Protein AF-A0A0C2E2D8-F1 (afdb_monomer_lite)

Foldseek 3Di:
DCLCLVLLQAFAWDDDDPVDTDGDDDDFAQADPVCCVDPVSVVQVVVSQVSQQPSDFDPDDLCVQPVLVVQVVVLVPDPLVVPVPCNVVSVCSNVVSVVVSVVPVVVVDGGGRGPVDPDRRQWGADPVVRHINGD

Radius of gyration: 18.64 Å; chains: 1; bounding box: 41×35×49 Å

Structure (mmCIF, N/CA/C/O backbone):
data_AF-A0A0C2E2D8-F1
#
_entry.id   AF-A0A0C2E2D8-F1
#
loop_
_atom_site.group_PDB
_atom_site.id
_atom_site.type_symbol
_atom_site.label_atom_id
_atom_site.label_alt_id
_atom_site.label_comp_id
_atom_site.label_asym_id
_atom_site.label_entity_id
_atom_site.label_seq_id
_atom_site.pdbx_PDB_ins_code
_atom_site.Cartn_x
_atom_site.Cartn_y
_atom_site.Cartn_z
_atom_site.occupancy
_atom_site.B_iso_or_equiv
_atom_site.auth_seq_id
_atom_site.auth_comp_id
_atom_site.auth_asym_id
_atom_site.auth_atom_id
_atom_site.pdbx_PDB_model_num
ATOM 1 N N . MET A 1 1 ? -9.527 -7.455 0.061 1.00 78.50 1 MET A N 1
ATOM 2 C CA . MET A 1 1 ? -10.643 -6.857 0.827 1.00 78.50 1 MET A CA 1
ATOM 3 C C . MET A 1 1 ? -11.346 -7.854 1.734 1.00 78.50 1 MET A C 1
ATOM 5 O O . MET A 1 1 ? -11.285 -7.642 2.930 1.00 78.50 1 MET A O 1
ATOM 9 N N . GLU A 1 2 ? -11.934 -8.952 1.242 1.00 87.38 2 GLU A N 1
ATOM 10 C CA . GLU A 1 2 ? -12.637 -9.936 2.105 1.00 87.38 2 GLU A CA 1
ATOM 11 C C . GLU A 1 2 ? -11.772 -10.440 3.274 1.00 87.38 2 GLU A C 1
ATOM 13 O O . GLU A 1 2 ? -12.170 -10.317 4.428 1.00 87.38 2 GLU A O 1
ATOM 18 N N . LYS A 1 3 ? -10.534 -10.876 2.990 1.00 87.69 3 LYS A N 1
ATOM 19 C CA . LYS A 1 3 ? -9.558 -11.295 4.012 1.00 87.69 3 LYS A CA 1
ATOM 20 C C . LYS A 1 3 ? -9.217 -10.189 5.020 1.00 87.69 3 LYS A C 1
ATOM 22 O O . LYS A 1 3 ? -9.004 -10.471 6.191 1.00 87.69 3 LYS A O 1
ATOM 27 N N . LEU A 1 4 ? -9.163 -8.932 4.580 1.00 88.94 4 LEU A N 1
ATOM 28 C CA . LEU A 1 4 ? -8.897 -7.801 5.474 1.00 88.94 4 LEU A CA 1
ATOM 29 C C . LEU A 1 4 ? -10.083 -7.564 6.403 1.00 88.94 4 LEU A C 1
ATOM 31 O O . LEU A 1 4 ? -9.917 -7.467 7.613 1.00 88.94 4 LEU A O 1
ATOM 35 N N . SER A 1 5 ? -11.282 -7.547 5.831 1.00 88.31 5 SER A N 1
ATOM 36 C CA . SER A 1 5 ? -12.531 -7.367 6.559 1.00 88.31 5 SER A CA 1
ATOM 37 C C . SER A 1 5 ? -12.733 -8.461 7.616 1.00 88.31 5 SER A C 1
ATOM 39 O O . SER A 1 5 ? -12.969 -8.153 8.782 1.00 88.31 5 SER A O 1
ATOM 41 N N . SER A 1 6 ? -12.514 -9.733 7.258 1.00 88.81 6 SER A N 1
ATOM 42 C CA . SER A 1 6 ? -12.659 -10.871 8.180 1.00 88.81 6 SER A CA 1
ATOM 43 C C . SER A 1 6 ? -11.654 -10.871 9.337 1.00 88.81 6 SER A C 1
ATOM 45 O O . SER A 1 6 ? -11.909 -11.492 10.361 1.00 88.81 6 SER A O 1
ATOM 47 N N . ASN A 1 7 ? -10.516 -10.188 9.186 1.00 87.00 7 ASN A N 1
ATOM 48 C CA . ASN A 1 7 ? -9.492 -10.049 10.226 1.00 87.00 7 ASN A CA 1
ATOM 49 C C . ASN A 1 7 ? -9.597 -8.711 10.991 1.00 87.00 7 ASN A C 1
ATOM 51 O O . ASN A 1 7 ? -8.688 -8.355 11.742 1.00 87.00 7 ASN A O 1
ATOM 55 N N . GLY A 1 8 ? -10.666 -7.928 10.786 1.00 86.00 8 GLY A N 1
ATOM 56 C CA . GLY A 1 8 ? -10.814 -6.602 11.401 1.00 86.00 8 GLY A CA 1
ATOM 57 C C . GLY A 1 8 ? -9.730 -5.609 10.957 1.00 86.00 8 GLY A C 1
ATOM 58 O O . GLY A 1 8 ? -9.337 -4.713 11.707 1.00 86.00 8 GLY A O 1
ATOM 59 N N . LEU A 1 9 ? -9.178 -5.812 9.758 1.00 86.50 9 LEU A N 1
ATOM 60 C CA . LEU A 1 9 ? -8.100 -5.021 9.161 1.00 86.50 9 LEU A CA 1
ATOM 61 C C . LEU A 1 9 ? -8.587 -4.042 8.080 1.00 86.50 9 LEU A C 1
ATOM 63 O O . LEU A 1 9 ? -7.766 -3.305 7.542 1.00 86.50 9 LEU A O 1
ATOM 67 N N . ALA A 1 10 ? -9.886 -4.030 7.785 1.00 88.81 10 ALA A N 1
ATOM 68 C CA . ALA A 1 10 ? -10.568 -3.087 6.898 1.00 88.81 10 ALA A CA 1
ATOM 69 C C . ALA A 1 10 ? -12.036 -2.934 7.329 1.00 88.81 10 ALA A C 1
ATOM 71 O O . ALA A 1 10 ? -12.518 -3.680 8.191 1.00 88.81 10 ALA A O 1
ATOM 72 N N . ALA A 1 11 ? -12.762 -2.012 6.699 1.00 90.75 11 ALA A N 1
ATOM 73 C CA . ALA A 1 11 ? -14.212 -1.917 6.846 1.00 90.75 11 ALA A CA 1
ATOM 74 C C . ALA A 1 11 ? -14.933 -3.252 6.543 1.00 90.75 11 ALA A C 1
ATOM 76 O O . ALA A 1 11 ? -14.463 -4.051 5.720 1.00 90.75 11 ALA A O 1
ATOM 77 N N . PRO A 1 12 ? -16.111 -3.504 7.149 1.00 91.62 12 PRO A N 1
ATOM 78 C CA . PRO A 1 12 ? -17.017 -4.561 6.705 1.00 91.62 12 PRO A CA 1
ATOM 79 C C . PRO A 1 12 ? -17.276 -4.456 5.199 1.00 91.62 12 PRO A C 1
ATOM 81 O O . PRO A 1 12 ? -17.642 -3.387 4.719 1.00 91.62 12 PRO A O 1
ATOM 84 N N . LEU A 1 13 ? -17.079 -5.535 4.442 1.00 92.88 13 LEU A N 1
ATOM 85 C CA . LEU A 1 13 ? -17.425 -5.572 3.020 1.00 92.88 13 LEU A CA 1
ATOM 86 C C . LEU A 1 13 ? -18.838 -6.141 2.866 1.00 92.88 13 LEU A C 1
ATOM 88 O O . LEU A 1 13 ? -19.072 -7.294 3.215 1.00 92.88 13 LEU A O 1
ATOM 92 N N . TYR A 1 14 ? -19.767 -5.347 2.335 1.00 94.31 14 TYR A N 1
ATOM 93 C CA . TYR A 1 14 ? -21.167 -5.749 2.171 1.00 94.31 14 TYR A CA 1
ATOM 94 C C . TYR A 1 14 ? -21.470 -6.285 0.771 1.00 94.31 14 TYR A C 1
ATOM 96 O O . TYR A 1 14 ? -22.248 -7.224 0.634 1.00 94.31 14 TYR A O 1
ATOM 104 N N . ALA A 1 15 ? -20.866 -5.706 -0.272 1.00 94.44 15 ALA A N 1
ATOM 105 C CA . ALA A 1 15 ? -21.059 -6.164 -1.648 1.00 94.44 15 ALA A CA 1
ATOM 106 C C . ALA A 1 15 ? -19.870 -5.818 -2.555 1.00 94.44 15 ALA A C 1
ATOM 108 O O . ALA A 1 15 ? -19.120 -4.873 -2.297 1.00 94.44 15 ALA A O 1
ATOM 109 N N . ARG A 1 16 ? -19.739 -6.568 -3.655 1.00 94.50 16 ARG A N 1
ATOM 110 C CA . ARG A 1 16 ? -18.790 -6.319 -4.746 1.00 94.50 16 ARG A CA 1
ATOM 111 C C . ARG A 1 16 ? -19.529 -6.308 -6.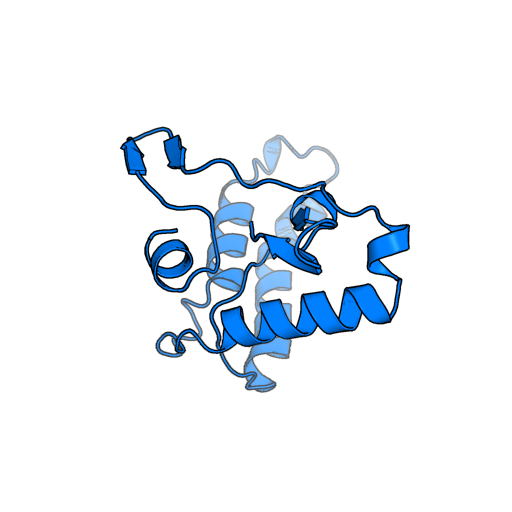079 1.00 94.50 16 ARG A C 1
ATOM 113 O O . ARG A 1 16 ? -20.326 -7.199 -6.355 1.00 94.50 16 ARG A O 1
ATOM 120 N N . PHE A 1 17 ? -19.193 -5.336 -6.912 1.00 95.69 17 PHE A N 1
ATOM 121 C CA . PHE A 1 17 ? -19.689 -5.164 -8.272 1.00 95.69 17 PHE A CA 1
ATOM 122 C C . PHE A 1 17 ? -18.507 -5.151 -9.245 1.00 95.69 17 PHE A C 1
ATOM 124 O O . PHE A 1 17 ? -17.349 -5.099 -8.829 1.00 95.69 17 PHE A O 1
ATOM 131 N N . ALA A 1 18 ? -18.784 -5.181 -10.549 1.00 95.50 18 ALA A N 1
ATOM 132 C CA . ALA A 1 18 ? -17.734 -5.149 -11.569 1.00 95.50 18 ALA A CA 1
ATOM 133 C C . ALA A 1 18 ? -16.877 -3.867 -11.513 1.00 95.50 18 ALA A C 1
ATOM 135 O O . ALA A 1 18 ? -15.709 -3.889 -11.885 1.00 95.50 18 ALA A O 1
ATOM 136 N N . ASN A 1 19 ? -17.448 -2.763 -11.031 1.00 94.81 19 ASN A N 1
ATOM 137 C CA . ASN A 1 19 ? -16.843 -1.432 -11.026 1.00 94.81 19 ASN A CA 1
ATOM 138 C C . ASN A 1 19 ? -16.698 -0.824 -9.620 1.00 94.81 19 ASN A C 1
ATOM 140 O O . ASN A 1 19 ? -16.463 0.377 -9.504 1.00 94.81 19 ASN A O 1
ATOM 144 N N . GLY A 1 20 ? -16.871 -1.604 -8.550 1.00 93.75 20 GLY A N 1
ATOM 145 C CA . GLY A 1 20 ? -16.800 -1.049 -7.201 1.00 93.75 20 GLY A CA 1
ATOM 146 C C . GLY A 1 20 ? -17.194 -2.010 -6.091 1.00 93.75 20 GLY A C 1
ATOM 147 O O . GLY A 1 20 ? -17.445 -3.197 -6.307 1.00 93.75 20 GLY A O 1
ATOM 148 N N . ILE A 1 21 ? -17.246 -1.473 -4.876 1.00 94.81 21 ILE A N 1
ATOM 149 C CA . ILE A 1 21 ? -17.603 -2.194 -3.656 1.00 94.81 21 ILE A CA 1
ATOM 150 C C . ILE A 1 21 ? -18.523 -1.340 -2.786 1.00 94.81 21 ILE A C 1
ATOM 152 O O . ILE A 1 21 ? -18.490 -0.114 -2.856 1.00 94.81 21 ILE A O 1
ATOM 156 N N . VAL A 1 22 ? -19.317 -1.995 -1.943 1.00 95.62 22 VAL A N 1
ATOM 157 C CA . VAL A 1 22 ? -20.051 -1.352 -0.847 1.00 95.62 22 VAL A CA 1
ATOM 158 C C . VAL A 1 22 ? -19.436 -1.846 0.453 1.00 95.62 22 VAL A C 1
ATOM 160 O O . VAL A 1 22 ? -19.411 -3.052 0.710 1.00 95.62 22 VAL A O 1
ATOM 163 N N . CYS A 1 23 ? -18.927 -0.922 1.259 1.00 94.69 23 CYS A N 1
ATOM 164 C CA . CYS A 1 23 ? -18.270 -1.209 2.527 1.00 94.69 23 CYS A CA 1
ATOM 165 C C . CYS A 1 23 ? -18.852 -0.369 3.671 1.00 94.69 23 CYS A C 1
ATOM 167 O O . CYS A 1 23 ? -19.574 0.606 3.459 1.00 94.69 23 CYS A O 1
ATOM 169 N N . GLY A 1 24 ? -18.567 -0.789 4.901 1.00 93.00 24 GLY A N 1
ATOM 170 C CA . GLY A 1 24 ? -18.934 -0.065 6.106 1.00 93.00 24 GLY A CA 1
ATOM 171 C C . GLY A 1 24 ? -18.210 1.272 6.216 1.00 93.00 24 GLY A C 1
ATOM 172 O O . GLY A 1 24 ? -17.051 1.408 5.835 1.00 93.00 24 GLY A O 1
ATOM 173 N N . TYR A 1 25 ? -18.897 2.256 6.787 1.00 91.25 25 TYR A N 1
ATOM 174 C CA . TYR A 1 25 ? -18.277 3.523 7.141 1.00 91.25 25 TYR A CA 1
ATOM 175 C C . TYR A 1 25 ? -17.337 3.344 8.337 1.00 91.25 25 TYR A C 1
ATOM 177 O O . TYR A 1 25 ? -17.707 2.744 9.349 1.00 91.25 25 TYR A O 1
ATOM 185 N N . LEU A 1 26 ? -16.137 3.908 8.229 1.00 88.62 26 LEU A N 1
ATOM 186 C CA . LEU A 1 26 ? -15.154 3.941 9.302 1.00 88.62 26 LEU A CA 1
ATOM 187 C C . LEU A 1 26 ? -15.164 5.327 9.940 1.00 88.62 26 LEU A C 1
ATOM 189 O O . LEU A 1 26 ? -14.854 6.324 9.293 1.00 88.62 26 LEU A O 1
ATOM 193 N N . LYS A 1 27 ? -15.518 5.396 11.225 1.00 90.56 27 LYS A N 1
ATOM 194 C CA . LYS A 1 27 ? -15.414 6.641 11.988 1.00 90.56 27 LYS A CA 1
ATOM 195 C C . LYS A 1 27 ? -13.939 6.963 12.233 1.00 90.56 27 LYS A C 1
ATOM 197 O O . LYS A 1 27 ? -13.177 6.087 12.627 1.00 90.56 27 LYS A O 1
ATOM 202 N N . GLY A 1 28 ? -13.570 8.225 12.057 1.00 90.81 28 GLY A N 1
ATOM 203 C CA . GLY A 1 28 ? -12.238 8.734 12.358 1.00 90.81 28 GLY A CA 1
ATOM 204 C C . GLY A 1 28 ? -11.850 9.849 11.399 1.00 90.81 28 GLY A C 1
ATOM 205 O O . GLY A 1 28 ? -12.677 10.336 10.628 1.00 90.81 28 GLY A O 1
ATOM 206 N N . LYS A 1 29 ? -10.586 10.256 11.460 1.00 92.25 29 LYS A N 1
ATOM 207 C CA . LYS A 1 29 ? -9.980 11.202 10.522 1.00 92.25 29 LYS A CA 1
ATOM 208 C C . LYS A 1 29 ? -8.705 10.607 9.960 1.00 92.25 29 LYS A C 1
ATOM 210 O O . LYS A 1 29 ? -8.011 9.860 10.647 1.00 92.25 29 LYS A O 1
ATOM 215 N N . THR A 1 30 ? -8.386 10.962 8.726 1.00 94.06 30 THR A N 1
ATOM 216 C CA . THR A 1 30 ? -7.073 10.665 8.164 1.00 94.06 30 THR A CA 1
ATOM 217 C C . THR A 1 30 ? -5.996 11.415 8.933 1.00 94.06 30 THR A C 1
ATOM 219 O O . THR A 1 30 ? -6.205 12.577 9.295 1.00 94.06 30 THR A O 1
ATOM 222 N N . ILE A 1 31 ? -4.849 10.786 9.155 1.00 93.06 31 ILE A N 1
ATOM 223 C CA . ILE A 1 31 ? -3.744 11.451 9.849 1.00 93.06 31 ILE A CA 1
ATOM 224 C C . ILE A 1 31 ? -3.019 12.439 8.928 1.00 93.06 31 ILE A C 1
ATOM 226 O O . ILE A 1 31 ? -2.975 12.273 7.707 1.00 93.06 31 ILE A O 1
ATOM 230 N N . SER A 1 32 ? -2.429 13.479 9.514 1.00 94.19 32 SER A N 1
ATOM 231 C CA . SER A 1 32 ? -1.558 14.412 8.797 1.00 94.19 32 SER A CA 1
ATOM 232 C C . SER A 1 32 ? -0.133 13.866 8.645 1.00 94.19 32 SER A C 1
ATOM 234 O O . SER A 1 32 ? 0.278 12.923 9.324 1.00 94.19 32 SER A O 1
ATOM 236 N N . ALA A 1 33 ? 0.664 14.502 7.781 1.00 93.44 33 ALA A N 1
ATOM 237 C CA . ALA A 1 33 ? 2.084 14.179 7.638 1.00 93.44 33 ALA A CA 1
ATOM 238 C C . ALA A 1 33 ? 2.889 14.420 8.930 1.00 93.44 33 ALA A C 1
ATOM 240 O O . ALA A 1 33 ? 3.881 13.734 9.165 1.00 93.44 33 ALA A O 1
ATOM 241 N N . ASP A 1 34 ? 2.469 15.364 9.776 1.00 94.56 34 ASP A N 1
ATOM 242 C CA . ASP A 1 34 ? 3.135 15.623 11.056 1.00 94.56 34 ASP A CA 1
ATOM 243 C C . ASP A 1 34 ? 2.754 14.580 12.105 1.00 94.56 34 ASP A C 1
ATOM 245 O O . ASP A 1 34 ? 3.625 14.076 12.807 1.00 94.56 34 ASP A O 1
ATOM 249 N N . GLN A 1 35 ? 1.487 14.155 12.135 1.00 92.50 35 GLN A N 1
ATOM 250 C CA . GLN A 1 35 ? 1.064 13.023 12.963 1.00 92.50 35 GLN A CA 1
ATOM 251 C C . GLN A 1 35 ? 1.763 11.726 12.545 1.00 92.50 35 GLN A C 1
ATOM 253 O O . GLN A 1 35 ? 2.111 10.922 13.396 1.00 92.50 35 GLN A O 1
ATOM 258 N N . PHE A 1 36 ? 2.044 11.526 11.255 1.00 91.00 36 PHE A N 1
ATOM 259 C CA . PHE A 1 36 ? 2.796 10.359 10.779 1.00 91.00 36 PHE A CA 1
ATOM 260 C C . PHE A 1 36 ? 4.227 10.284 11.357 1.00 91.00 36 PHE A C 1
ATOM 262 O O . PHE A 1 36 ? 4.802 9.201 11.486 1.00 91.00 36 PHE A O 1
ATOM 269 N N . LYS A 1 37 ? 4.817 11.432 11.714 1.00 92.44 37 LYS A N 1
ATOM 270 C CA . LYS A 1 37 ? 6.152 11.522 12.330 1.00 92.44 37 LYS A CA 1
ATOM 271 C C . LYS A 1 37 ? 6.118 11.368 13.851 1.00 92.44 37 LYS A C 1
ATOM 273 O O . LYS A 1 37 ? 7.173 11.183 14.452 1.00 92.44 37 LYS A O 1
ATOM 278 N N . ASP A 1 38 ? 4.942 11.459 14.468 1.00 94.94 38 ASP A N 1
ATOM 279 C CA . ASP A 1 38 ? 4.797 11.312 15.910 1.00 94.94 38 ASP A CA 1
ATOM 280 C C . ASP A 1 38 ? 5.098 9.870 16.352 1.00 94.94 38 ASP A C 1
ATOM 282 O O . ASP A 1 38 ? 4.618 8.898 15.765 1.00 94.94 38 ASP A O 1
ATOM 286 N N . LEU A 1 39 ? 5.897 9.725 17.411 1.00 95.44 39 LEU A N 1
ATOM 287 C CA . LEU A 1 39 ? 6.365 8.418 17.880 1.00 95.44 39 LEU A CA 1
ATOM 288 C C . LEU A 1 39 ? 5.231 7.553 18.436 1.00 95.44 39 LEU A C 1
ATOM 290 O O . LEU A 1 39 ? 5.258 6.328 18.287 1.00 95.44 39 LEU A O 1
ATOM 294 N N . GLU A 1 40 ? 4.243 8.154 19.098 1.00 91.56 40 GLU A N 1
ATOM 295 C CA . GLU A 1 40 ? 3.093 7.407 19.596 1.00 91.56 40 GLU A CA 1
ATOM 296 C C . GLU A 1 40 ? 2.235 6.913 18.428 1.00 91.56 40 GLU A C 1
ATOM 298 O O . GLU A 1 40 ? 1.825 5.747 18.401 1.00 91.56 40 GLU A O 1
ATOM 303 N N . MET A 1 41 ? 2.042 7.762 17.419 1.00 90.50 41 MET A N 1
ATOM 304 C CA . MET A 1 41 ? 1.360 7.404 16.185 1.00 90.50 41 MET A CA 1
ATOM 305 C C . MET A 1 41 ? 2.075 6.271 15.450 1.00 90.50 41 MET A C 1
ATOM 307 O O . MET A 1 41 ? 1.442 5.268 15.117 1.00 90.50 41 MET A O 1
ATOM 311 N N . GLN A 1 42 ? 3.394 6.365 15.272 1.00 93.31 42 GLN A N 1
ATOM 312 C CA . GLN A 1 42 ? 4.196 5.329 14.619 1.00 93.31 42 GLN A CA 1
ATOM 313 C C . GLN A 1 42 ? 4.087 3.983 15.329 1.00 93.31 42 GLN A C 1
ATOM 315 O O . GLN A 1 42 ? 3.873 2.969 14.672 1.00 93.31 42 GLN A O 1
ATOM 320 N N . ARG A 1 43 ? 4.146 3.947 16.668 1.00 93.00 43 ARG A N 1
ATOM 321 C CA . ARG A 1 43 ? 3.976 2.693 17.429 1.00 93.00 43 ARG A CA 1
ATOM 322 C C . ARG A 1 43 ? 2.653 2.006 17.105 1.00 93.00 43 ARG A C 1
ATOM 324 O O . ARG A 1 43 ? 2.605 0.792 16.902 1.00 93.00 43 ARG A O 1
ATOM 331 N N . ARG A 1 44 ? 1.575 2.783 17.037 1.00 90.31 44 ARG A N 1
ATOM 332 C CA . ARG A 1 44 ? 0.237 2.263 16.746 1.00 90.31 44 ARG A CA 1
ATOM 333 C C . ARG A 1 44 ? 0.086 1.845 15.273 1.00 90.31 44 ARG A C 1
ATOM 335 O O . ARG A 1 44 ? -0.509 0.799 15.006 1.00 90.31 44 ARG A O 1
ATOM 342 N N . ILE A 1 45 ? 0.671 2.597 14.334 1.00 91.69 45 ILE A N 1
ATOM 343 C CA . ILE A 1 45 ? 0.735 2.242 12.904 1.00 91.69 45 ILE A CA 1
ATOM 344 C C . ILE A 1 45 ? 1.501 0.925 12.723 1.00 91.69 45 ILE A C 1
ATOM 346 O O . ILE A 1 45 ? 0.972 -0.012 12.126 1.00 91.69 45 ILE A O 1
ATOM 350 N N . CYS A 1 46 ? 2.695 0.806 13.308 1.00 92.88 46 CYS A N 1
ATOM 351 C CA . CYS A 1 46 ? 3.523 -0.397 13.242 1.00 92.88 46 CYS A CA 1
ATOM 352 C C . CYS A 1 46 ? 2.808 -1.625 13.818 1.00 92.88 46 CYS A C 1
ATOM 354 O O . CYS A 1 46 ? 2.872 -2.694 13.221 1.00 92.88 46 CYS A O 1
ATOM 356 N N . SER A 1 47 ? 2.066 -1.478 14.921 1.00 91.38 47 SER A N 1
ATOM 357 C CA . SER A 1 47 ? 1.233 -2.561 15.470 1.00 91.38 47 SER A CA 1
ATOM 358 C C . SER A 1 47 ? 0.174 -3.044 14.466 1.00 91.38 47 SER A C 1
ATOM 360 O O . SER A 1 47 ? -0.055 -4.243 14.303 1.00 91.38 47 SER A O 1
ATOM 362 N N . THR A 1 48 ? -0.431 -2.122 13.712 1.00 89.75 48 THR A N 1
ATOM 363 C CA . THR A 1 48 ? -1.368 -2.476 12.640 1.00 89.75 48 THR A CA 1
ATOM 364 C C . THR A 1 48 ? -0.685 -3.134 11.445 1.00 89.75 48 THR A C 1
ATOM 366 O O . THR A 1 48 ? -1.200 -4.134 10.949 1.00 89.75 48 THR A O 1
ATOM 369 N N . ILE A 1 49 ? 0.467 -2.630 11.005 1.00 92.12 49 ILE A N 1
ATOM 370 C CA . ILE A 1 49 ? 1.236 -3.228 9.904 1.00 92.12 49 ILE A CA 1
ATOM 371 C C . ILE A 1 49 ? 1.708 -4.640 10.279 1.00 92.12 49 ILE A C 1
ATOM 373 O O . ILE A 1 49 ? 1.610 -5.557 9.470 1.00 92.12 49 ILE A O 1
ATOM 377 N N . ALA A 1 50 ? 2.123 -4.857 11.527 1.00 92.44 50 ALA A N 1
ATOM 378 C CA . ALA A 1 50 ? 2.467 -6.187 12.019 1.00 92.44 50 ALA A CA 1
ATOM 379 C C . ALA A 1 50 ? 1.274 -7.153 11.930 1.00 92.44 50 ALA A C 1
ATOM 381 O O . ALA A 1 50 ? 1.440 -8.308 11.546 1.00 92.44 50 ALA A O 1
ATOM 382 N N . ALA A 1 51 ? 0.055 -6.692 12.227 1.00 90.44 51 ALA A N 1
ATOM 383 C CA . ALA A 1 51 ? -1.147 -7.503 12.036 1.00 90.44 51 ALA A CA 1
ATOM 384 C C . ALA A 1 51 ? -1.433 -7.796 10.549 1.00 90.44 51 ALA A C 1
ATOM 386 O O . ALA A 1 51 ? -1.888 -8.892 10.236 1.00 90.44 51 ALA A O 1
ATOM 387 N N . TYR A 1 52 ? -1.128 -6.862 9.637 1.00 89.81 52 TYR A N 1
ATOM 388 C CA . TYR A 1 52 ? -1.177 -7.100 8.187 1.00 89.81 52 TYR A CA 1
ATOM 389 C C . TYR A 1 52 ? -0.213 -8.215 7.775 1.00 89.81 52 TYR A C 1
ATOM 391 O O . TYR A 1 52 ? -0.631 -9.214 7.188 1.00 89.81 52 TYR A O 1
ATOM 399 N N . HIS A 1 53 ? 1.063 -8.073 8.133 1.00 91.31 53 HIS A N 1
ATOM 400 C CA . HIS A 1 53 ? 2.111 -9.006 7.729 1.00 91.31 53 HIS A CA 1
ATOM 401 C C . HIS A 1 53 ? 1.861 -10.427 8.268 1.00 91.31 53 HIS A C 1
ATOM 403 O O . HIS A 1 53 ? 2.135 -11.405 7.576 1.00 91.31 53 HIS A O 1
ATOM 409 N N . ASN A 1 54 ? 1.224 -10.548 9.438 1.00 90.31 54 ASN A N 1
ATOM 410 C CA . ASN A 1 54 ? 0.892 -11.824 10.078 1.00 90.31 54 ASN A CA 1
ATOM 411 C C . ASN A 1 54 ? -0.387 -12.515 9.559 1.00 90.31 54 ASN A C 1
ATOM 413 O O . ASN A 1 54 ? -0.782 -13.548 10.095 1.00 90.31 54 ASN A O 1
ATOM 417 N N . MET A 1 55 ? -1.040 -12.024 8.500 1.00 87.94 55 MET A N 1
ATOM 418 C CA . MET A 1 55 ? -2.224 -12.684 7.916 1.00 87.94 55 MET A CA 1
ATOM 419 C C . MET A 1 55 ? -1.912 -13.959 7.102 1.00 87.94 55 MET A C 1
ATOM 421 O O . MET A 1 55 ? -2.776 -14.465 6.375 1.00 87.94 55 MET A O 1
ATOM 425 N N . GLY A 1 56 ? -0.691 -14.478 7.192 1.00 81.31 56 GLY A N 1
ATOM 426 C CA . GLY A 1 56 ? -0.211 -15.640 6.452 1.00 81.31 56 GLY A CA 1
ATOM 427 C C . GLY A 1 56 ? 0.479 -15.260 5.143 1.00 81.31 56 GLY A C 1
ATOM 428 O O . GLY A 1 56 ? -0.021 -14.431 4.373 1.00 81.31 56 GLY A O 1
ATOM 429 N N . ALA A 1 57 ? 1.623 -15.900 4.905 1.00 70.12 57 ALA A N 1
ATOM 430 C CA . ALA A 1 57 ? 2.463 -15.694 3.735 1.00 70.12 57 ALA A CA 1
ATOM 431 C C . ALA A 1 57 ? 1.891 -16.408 2.497 1.00 70.12 57 ALA A C 1
ATOM 433 O O . ALA A 1 57 ? 1.468 -17.566 2.593 1.00 70.12 57 ALA A O 1
ATOM 434 N N . PRO A 1 58 ? 1.874 -15.762 1.319 1.00 71.62 58 PRO A N 1
ATOM 435 C CA . PRO A 1 58 ? 1.693 -16.482 0.067 1.00 71.62 58 PRO A CA 1
ATOM 436 C C . PRO A 1 58 ? 2.918 -17.368 -0.211 1.00 71.62 58 PRO A C 1
ATOM 438 O O . PRO A 1 58 ? 4.013 -17.128 0.298 1.00 71.62 58 PRO A O 1
ATOM 441 N N . VAL A 1 59 ? 2.745 -18.389 -1.053 1.00 74.81 59 VAL A N 1
ATOM 442 C CA . VAL A 1 59 ? 3.872 -19.209 -1.520 1.00 74.81 59 VAL A CA 1
ATOM 443 C C . VAL A 1 59 ? 4.875 -18.309 -2.244 1.00 74.81 59 VAL A C 1
ATOM 445 O O . VAL A 1 59 ? 4.499 -17.529 -3.120 1.00 74.81 59 VAL A O 1
ATOM 448 N N . LYS A 1 60 ? 6.157 -18.415 -1.880 1.00 75.50 60 LYS A N 1
ATOM 449 C CA . LYS A 1 60 ? 7.234 -17.631 -2.490 1.00 75.50 60 LYS A CA 1
ATOM 450 C C . LYS A 1 60 ? 7.506 -18.135 -3.908 1.00 75.50 60 LYS A C 1
ATOM 452 O O . LYS A 1 60 ? 8.249 -19.089 -4.105 1.00 75.50 60 LYS A O 1
ATOM 457 N N . VAL A 1 61 ? 6.910 -17.466 -4.890 1.00 82.88 61 VAL A N 1
ATOM 458 C CA . VAL A 1 61 ? 7.221 -17.625 -6.315 1.00 82.88 61 VAL A CA 1
ATOM 459 C C . VAL A 1 61 ? 7.871 -16.327 -6.777 1.00 82.88 61 VAL A C 1
ATOM 461 O O . VAL A 1 61 ? 7.195 -15.312 -6.913 1.00 82.88 61 VAL A O 1
ATOM 464 N N . ILE A 1 62 ? 9.196 -16.347 -6.950 1.00 76.19 62 ILE A N 1
ATOM 465 C CA . ILE A 1 62 ? 10.012 -15.139 -7.172 1.00 76.19 62 ILE A CA 1
ATOM 466 C C . ILE A 1 62 ? 9.514 -14.338 -8.383 1.00 76.19 62 ILE A C 1
ATOM 468 O O . ILE A 1 62 ? 9.306 -13.129 -8.278 1.00 76.19 62 ILE A O 1
ATOM 472 N N . ASP A 1 63 ? 9.241 -15.011 -9.501 1.00 75.19 63 ASP A N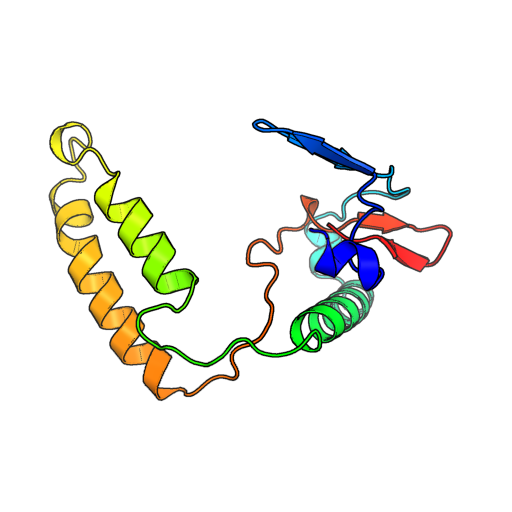 1
ATOM 473 C CA . ASP A 1 63 ? 8.804 -14.349 -10.736 1.00 75.19 63 ASP A CA 1
ATOM 474 C C . ASP A 1 63 ? 7.372 -13.798 -10.671 1.00 75.19 63 ASP A C 1
ATOM 476 O O . ASP A 1 63 ? 7.012 -12.913 -11.453 1.00 75.19 63 ASP A O 1
ATOM 480 N N . ASP A 1 64 ? 6.572 -14.270 -9.711 1.00 83.69 64 ASP A N 1
ATOM 481 C CA . ASP A 1 64 ? 5.187 -13.839 -9.493 1.00 83.69 64 ASP A CA 1
ATOM 482 C C . ASP A 1 64 ? 5.036 -12.889 -8.291 1.00 83.69 64 ASP A C 1
ATOM 484 O O . ASP A 1 64 ? 3.923 -12.537 -7.888 1.00 83.69 64 ASP A O 1
ATOM 488 N N . LEU A 1 65 ? 6.154 -12.421 -7.719 1.00 89.38 65 LEU A N 1
ATOM 489 C CA . LEU A 1 65 ? 6.122 -11.402 -6.676 1.00 89.38 65 LEU A CA 1
ATOM 490 C C . LEU A 1 65 ? 5.403 -10.152 -7.190 1.00 89.38 65 LEU A C 1
ATOM 492 O O . LEU A 1 65 ? 5.753 -9.569 -8.222 1.00 89.38 65 LEU A O 1
ATOM 496 N N . PHE A 1 66 ? 4.388 -9.733 -6.429 1.00 90.44 66 PHE A N 1
ATOM 497 C CA . PHE A 1 66 ? 3.409 -8.738 -6.860 1.00 90.44 66 PHE A CA 1
ATOM 498 C C . PHE A 1 66 ? 4.054 -7.439 -7.356 1.00 90.44 66 PHE A C 1
ATOM 500 O O . PHE A 1 66 ? 3.640 -6.932 -8.396 1.00 90.44 66 PHE A O 1
ATOM 507 N N . ALA A 1 67 ? 5.071 -6.935 -6.648 1.00 91.75 67 ALA A N 1
ATOM 508 C CA . ALA A 1 67 ? 5.769 -5.703 -7.007 1.00 91.75 67 ALA A CA 1
ATOM 509 C C . ALA A 1 67 ? 6.427 -5.800 -8.394 1.00 91.75 67 ALA A C 1
ATOM 511 O O . ALA A 1 67 ? 6.114 -4.997 -9.266 1.00 91.75 67 ALA A O 1
ATOM 512 N N . PHE A 1 68 ? 7.257 -6.818 -8.648 1.00 93.94 68 PHE A N 1
ATOM 513 C CA . PHE A 1 68 ? 7.938 -6.975 -9.940 1.00 93.94 68 PHE A CA 1
ATOM 514 C C . PHE A 1 68 ? 6.957 -7.237 -11.082 1.00 93.94 68 PHE A C 1
ATOM 516 O O . PHE A 1 68 ? 7.048 -6.602 -12.133 1.00 93.94 68 PHE A O 1
ATOM 523 N N . ARG A 1 69 ? 5.971 -8.119 -10.871 1.00 93.81 69 ARG A N 1
ATOM 524 C CA . ARG A 1 69 ? 4.938 -8.397 -11.876 1.00 93.81 69 ARG A CA 1
ATOM 525 C C . ARG A 1 69 ? 4.157 -7.137 -12.241 1.00 93.81 69 ARG A C 1
ATOM 527 O O . ARG A 1 69 ? 4.025 -6.829 -13.421 1.00 93.81 69 ARG A O 1
ATOM 534 N N . LYS A 1 70 ? 3.659 -6.391 -11.248 1.00 94.69 70 LYS A N 1
ATOM 535 C CA . LYS A 1 70 ? 2.882 -5.174 -11.504 1.00 94.69 70 LYS A CA 1
ATOM 536 C C . LYS A 1 70 ? 3.715 -4.080 -12.147 1.00 94.69 70 LYS A C 1
ATOM 538 O O . LYS A 1 70 ? 3.213 -3.433 -13.058 1.00 94.69 70 LYS A O 1
ATOM 543 N N . THR A 1 71 ? 4.969 -3.896 -11.743 1.00 94.12 71 THR A N 1
ATOM 544 C CA . THR A 1 71 ? 5.847 -2.918 -12.393 1.00 94.12 71 THR A CA 1
ATOM 545 C C . THR A 1 71 ? 6.103 -3.290 -13.854 1.00 94.12 71 THR A C 1
ATOM 547 O O . THR A 1 71 ? 6.002 -2.417 -14.711 1.00 94.12 71 THR A O 1
ATOM 550 N N . ARG A 1 72 ? 6.310 -4.578 -14.179 1.00 94.00 72 ARG A N 1
ATOM 551 C CA . ARG A 1 72 ? 6.373 -5.045 -15.580 1.00 94.00 72 ARG A CA 1
ATOM 552 C C . ARG A 1 72 ? 5.095 -4.712 -16.352 1.00 94.00 72 ARG A C 1
ATOM 554 O O . ARG A 1 72 ? 5.182 -4.217 -17.473 1.00 94.00 72 ARG A O 1
ATOM 561 N N . ASP A 1 73 ? 3.923 -4.960 -15.767 1.00 94.00 73 ASP A N 1
ATOM 562 C CA . ASP A 1 73 ? 2.639 -4.614 -16.392 1.00 94.00 73 ASP A CA 1
ATOM 563 C C . ASP A 1 73 ? 2.522 -3.101 -16.635 1.00 94.00 73 ASP A C 1
ATOM 565 O O . ASP A 1 73 ? 2.074 -2.683 -17.699 1.00 94.00 73 ASP A O 1
ATOM 569 N N . PHE A 1 74 ? 2.948 -2.268 -15.681 1.00 92.94 74 PHE A N 1
ATOM 570 C CA . PHE A 1 74 ? 2.957 -0.814 -15.846 1.00 92.94 74 PHE A CA 1
ATOM 571 C C . PHE A 1 74 ? 3.890 -0.370 -16.971 1.00 92.94 74 PHE A C 1
ATOM 573 O O . PHE A 1 74 ? 3.452 0.385 -17.832 1.00 92.94 74 PHE A O 1
ATOM 580 N N . ILE A 1 75 ? 5.128 -0.875 -17.012 1.00 91.81 75 ILE A N 1
ATOM 581 C CA . ILE A 1 75 ? 6.106 -0.547 -18.062 1.00 91.81 75 ILE A CA 1
ATOM 582 C C . ILE A 1 75 ? 5.547 -0.887 -19.448 1.00 91.81 75 ILE A C 1
ATOM 584 O O . ILE A 1 75 ? 5.617 -0.064 -20.355 1.00 91.81 75 ILE A O 1
ATOM 588 N N . LYS A 1 76 ? 4.920 -2.061 -19.603 1.00 90.62 76 LYS A N 1
ATOM 589 C CA . LYS A 1 76 ? 4.298 -2.489 -20.870 1.00 90.62 76 LYS A CA 1
ATOM 590 C C . LYS A 1 76 ? 3.177 -1.566 -21.354 1.00 90.62 76 LYS A C 1
ATOM 592 O O . LYS A 1 76 ? 2.911 -1.532 -22.549 1.00 90.62 76 LYS A O 1
ATOM 597 N N . ASN A 1 77 ? 2.507 -0.859 -20.444 1.00 91.06 77 ASN A N 1
ATOM 598 C CA . ASN A 1 77 ? 1.416 0.061 -20.769 1.00 91.06 77 ASN A CA 1
ATOM 599 C C . ASN A 1 77 ? 1.894 1.494 -21.056 1.00 91.06 77 ASN A C 1
ATOM 601 O O . ASN A 1 77 ? 1.070 2.355 -21.366 1.00 91.06 77 ASN A O 1
ATOM 605 N N . ILE A 1 78 ? 3.195 1.779 -20.947 1.00 86.69 78 ILE A N 1
ATOM 606 C CA . ILE A 1 78 ? 3.738 3.093 -21.292 1.00 86.69 78 ILE A CA 1
ATOM 607 C C . ILE A 1 78 ? 3.727 3.247 -22.815 1.00 86.69 78 ILE A C 1
ATOM 609 O O . ILE A 1 78 ? 4.388 2.501 -23.537 1.00 86.69 78 ILE A O 1
ATOM 613 N N . ASP A 1 79 ? 3.023 4.266 -23.303 1.00 83.62 79 ASP A N 1
ATOM 614 C CA . ASP A 1 79 ? 3.114 4.708 -24.693 1.00 83.62 79 ASP A CA 1
ATOM 615 C C . ASP A 1 79 ? 4.440 5.458 -24.903 1.00 83.62 79 ASP A C 1
ATOM 617 O O . ASP A 1 79 ? 4.555 6.674 -24.724 1.00 83.62 79 ASP A O 1
ATOM 621 N N . VAL A 1 80 ? 5.481 4.688 -25.223 1.00 74.31 80 VAL A N 1
ATOM 622 C CA . VAL A 1 80 ? 6.845 5.181 -25.448 1.00 74.31 80 VAL A CA 1
ATOM 623 C C . VAL A 1 80 ? 6.888 6.258 -26.554 1.00 74.31 80 VAL A C 1
ATOM 625 O O . VAL A 1 80 ? 7.492 7.306 -26.316 1.00 74.31 80 VAL A O 1
ATOM 628 N N . PRO A 1 81 ? 6.216 6.102 -27.716 1.00 74.00 81 PRO A N 1
ATOM 629 C CA . PRO A 1 81 ? 6.083 7.171 -28.713 1.00 74.00 81 PRO A CA 1
ATOM 630 C C . PRO A 1 81 ? 5.459 8.480 -28.200 1.00 74.00 81 PRO A C 1
ATOM 632 O O . PRO A 1 81 ? 5.880 9.563 -28.623 1.00 74.00 81 PRO A O 1
ATOM 635 N N . ALA A 1 82 ? 4.473 8.412 -27.299 1.00 77.19 82 ALA A N 1
ATOM 636 C CA . ALA A 1 82 ? 3.855 9.600 -26.702 1.00 77.19 82 ALA A CA 1
ATOM 637 C C . ALA A 1 82 ? 4.758 10.297 -25.666 1.00 77.19 82 ALA A C 1
ATOM 639 O O . ALA A 1 82 ? 4.627 11.504 -25.442 1.00 77.19 82 ALA A O 1
ATOM 640 N N . ALA A 1 83 ? 5.719 9.579 -25.081 1.00 72.44 83 ALA A N 1
ATOM 641 C CA . ALA A 1 83 ? 6.667 10.077 -24.085 1.00 72.44 83 ALA A CA 1
ATOM 642 C C . ALA A 1 83 ? 7.824 10.893 -24.710 1.00 72.44 83 ALA A C 1
ATOM 644 O O . ALA A 1 83 ? 9.011 10.613 -24.499 1.00 72.44 83 ALA A O 1
ATOM 645 N N . LYS A 1 84 ? 7.493 11.927 -25.498 1.00 72.06 84 LYS A N 1
ATOM 646 C CA . LYS A 1 84 ? 8.477 12.839 -26.109 1.00 72.06 84 LYS A CA 1
ATOM 647 C C . LYS A 1 84 ? 9.396 13.433 -25.032 1.00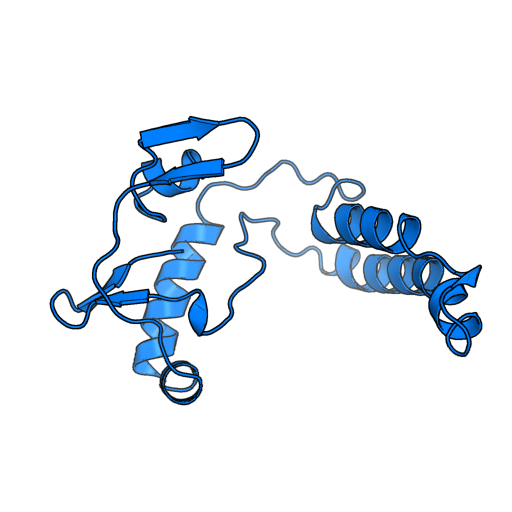 72.06 84 LYS A C 1
ATOM 649 O O . LYS A 1 84 ? 8.931 14.080 -24.102 1.00 72.06 84 LYS A O 1
ATOM 654 N N . GLY A 1 85 ? 10.704 13.213 -25.173 1.00 73.38 85 GLY A N 1
ATOM 655 C CA . GLY A 1 85 ? 11.733 13.670 -24.226 1.00 73.38 85 GLY A CA 1
ATOM 656 C C . GLY A 1 85 ? 12.112 12.664 -23.131 1.00 73.38 85 GLY A C 1
ATOM 657 O O . GLY A 1 85 ? 13.127 12.859 -22.473 1.00 73.38 85 GLY A O 1
ATOM 658 N N . LEU A 1 86 ? 11.364 11.566 -22.976 1.00 78.81 86 LEU A N 1
ATOM 659 C CA . LEU A 1 86 ? 11.629 10.511 -21.986 1.00 78.81 86 LEU A CA 1
ATOM 660 C C . LEU A 1 86 ? 11.926 9.147 -22.623 1.00 78.81 86 LEU A C 1
ATOM 662 O O . LEU A 1 86 ? 12.113 8.176 -21.902 1.00 78.81 86 LEU A O 1
ATOM 666 N N . LEU A 1 87 ? 12.008 9.070 -23.956 1.00 76.31 87 LEU A N 1
ATOM 667 C CA . LEU A 1 87 ? 12.208 7.825 -24.709 1.00 76.31 87 LEU A CA 1
ATOM 668 C C . LEU A 1 87 ? 13.397 7.001 -24.191 1.00 76.31 87 LEU A C 1
ATOM 670 O O . LEU A 1 87 ? 13.283 5.792 -24.018 1.00 76.31 87 LEU A O 1
ATOM 674 N N . HIS A 1 88 ? 14.518 7.673 -23.905 1.00 82.06 88 HIS A N 1
ATOM 675 C CA . HIS A 1 88 ? 15.714 7.029 -23.368 1.00 82.06 88 HIS A CA 1
ATOM 676 C C . HIS A 1 88 ? 15.451 6.416 -21.987 1.00 82.06 88 HIS A C 1
ATOM 678 O O . HIS A 1 88 ? 15.648 5.218 -21.809 1.00 82.06 88 HIS A O 1
ATOM 684 N N . PHE A 1 89 ? 14.910 7.201 -21.052 1.00 82.50 89 PHE A N 1
ATOM 685 C CA . PHE A 1 89 ? 14.535 6.716 -19.722 1.00 82.50 89 PHE A CA 1
ATOM 686 C C . PHE A 1 89 ? 13.525 5.561 -19.791 1.00 82.50 89 PHE A C 1
ATOM 688 O O . PHE A 1 89 ? 13.731 4.524 -19.169 1.00 82.50 89 PHE A O 1
ATOM 695 N N . ALA A 1 90 ? 12.464 5.708 -20.590 1.00 83.06 90 ALA A N 1
ATOM 696 C CA . ALA A 1 90 ? 11.425 4.695 -20.742 1.00 83.06 90 ALA A CA 1
ATOM 697 C C . ALA A 1 90 ? 11.982 3.376 -21.300 1.00 83.06 90 ALA A C 1
ATOM 699 O O . ALA A 1 90 ? 11.580 2.307 -20.846 1.00 83.06 90 ALA A O 1
ATOM 700 N N . SER A 1 91 ? 12.939 3.447 -22.234 1.00 83.62 91 SER A N 1
ATOM 701 C CA . SER A 1 91 ? 13.582 2.262 -22.816 1.00 83.62 91 SER A CA 1
ATOM 702 C C . SER A 1 91 ? 14.425 1.459 -21.819 1.00 83.62 91 SER A C 1
ATOM 704 O O . SER A 1 91 ? 14.592 0.262 -22.012 1.00 83.62 91 SER A O 1
ATOM 706 N N . GLN A 1 92 ? 14.897 2.088 -20.736 1.00 90.56 92 GLN A N 1
ATOM 707 C CA . GLN A 1 92 ? 15.732 1.452 -19.709 1.00 90.56 92 GLN A CA 1
ATOM 708 C C . GLN A 1 92 ? 14.929 0.839 -18.554 1.00 90.56 92 GLN A C 1
ATOM 710 O O . GLN A 1 92 ? 15.491 0.133 -17.724 1.00 90.56 92 GLN A O 1
ATOM 715 N N . LEU A 1 93 ? 13.621 1.101 -18.457 1.00 92.06 93 LEU A N 1
ATOM 716 C CA . LEU A 1 93 ? 12.826 0.692 -17.294 1.00 92.06 93 LEU A CA 1
ATOM 717 C C . LEU A 1 93 ? 12.785 -0.826 -17.082 1.00 92.06 93 LEU A C 1
ATOM 719 O O . LEU A 1 93 ? 12.757 -1.268 -15.935 1.00 92.06 93 LEU A O 1
ATOM 723 N N . SER A 1 94 ? 12.771 -1.609 -18.163 1.00 92.69 94 SER A N 1
ATOM 724 C CA . SER A 1 94 ? 12.796 -3.073 -18.079 1.00 92.69 94 SER A CA 1
ATOM 725 C C . SER A 1 94 ? 14.112 -3.568 -17.478 1.00 92.69 94 SER A C 1
ATOM 727 O O . SER A 1 94 ? 14.081 -4.300 -16.492 1.00 92.69 94 SER A O 1
ATOM 729 N N . ASP A 1 95 ? 15.243 -3.094 -18.003 1.00 94.69 95 ASP A N 1
ATOM 730 C CA . ASP A 1 95 ? 16.582 -3.479 -17.542 1.00 94.69 95 ASP A CA 1
ATOM 731 C C . ASP A 1 95 ? 16.816 -3.024 -16.093 1.00 94.69 95 ASP A C 1
ATOM 733 O O . ASP A 1 95 ? 17.268 -3.799 -15.253 1.00 94.69 95 ASP A O 1
ATOM 737 N N . ASN A 1 96 ? 16.402 -1.797 -15.755 1.00 95.00 96 ASN A N 1
ATOM 738 C CA . ASN A 1 96 ? 16.475 -1.275 -14.388 1.00 95.00 96 ASN A CA 1
ATOM 739 C C . ASN A 1 96 ? 15.638 -2.117 -13.410 1.00 95.00 96 ASN A C 1
ATOM 741 O O . ASN A 1 96 ? 16.017 -2.299 -12.253 1.00 95.00 96 ASN A O 1
ATOM 745 N N . LEU A 1 97 ? 14.479 -2.628 -13.844 1.00 95.56 97 LEU A N 1
ATOM 746 C CA . LEU A 1 97 ? 13.653 -3.498 -13.010 1.00 95.56 97 LEU A CA 1
ATOM 747 C C . LEU A 1 97 ? 14.322 -4.859 -12.777 1.00 95.56 97 LEU A C 1
ATOM 749 O O . LEU A 1 97 ? 14.240 -5.379 -11.663 1.00 95.56 97 LEU A O 1
ATOM 753 N N . GLU A 1 98 ? 14.979 -5.423 -13.793 1.00 95.12 98 GLU A N 1
ATOM 754 C CA . GLU A 1 98 ? 15.768 -6.654 -13.661 1.00 95.12 98 GLU A CA 1
ATOM 755 C C . GLU A 1 98 ? 16.953 -6.460 -12.708 1.00 95.12 98 GLU A C 1
ATOM 757 O O . GLU A 1 98 ? 17.172 -7.296 -11.829 1.00 95.12 98 GLU A O 1
ATOM 762 N N . GLU A 1 99 ? 17.649 -5.324 -12.800 1.00 96.88 99 GLU A N 1
ATOM 763 C CA . GLU A 1 99 ? 18.719 -4.960 -11.870 1.00 96.88 99 GLU A CA 1
ATOM 764 C C . GLU A 1 99 ? 18.192 -4.87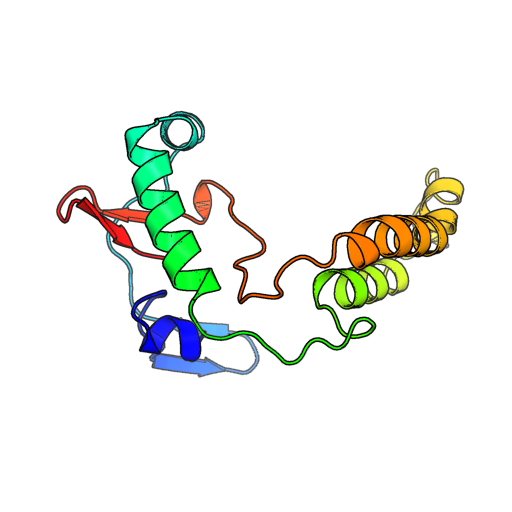5 -10.429 1.00 96.88 99 GLU A C 1
ATOM 766 O O . GLU A 1 99 ? 18.711 -5.559 -9.544 1.00 96.88 99 GLU A O 1
ATOM 771 N N . ILE A 1 100 ? 17.108 -4.128 -10.185 1.00 95.69 100 ILE A N 1
ATOM 772 C CA . ILE A 1 100 ? 16.488 -4.032 -8.852 1.00 95.69 100 ILE A CA 1
ATOM 773 C C . ILE A 1 100 ? 16.065 -5.418 -8.346 1.00 95.69 100 ILE A C 1
ATOM 775 O O . ILE A 1 100 ? 16.307 -5.748 -7.183 1.00 95.69 100 ILE A O 1
ATOM 779 N N . GLN A 1 101 ? 15.462 -6.256 -9.196 1.00 94.94 101 GLN A N 1
ATOM 780 C CA . GLN A 1 101 ? 15.075 -7.617 -8.819 1.00 94.94 101 GLN A CA 1
ATOM 781 C C . GLN A 1 101 ? 16.301 -8.455 -8.421 1.00 94.94 101 GLN A C 1
ATOM 783 O O . GLN A 1 101 ? 16.250 -9.159 -7.410 1.00 94.94 101 GLN A O 1
ATOM 788 N N . SER A 1 102 ? 17.409 -8.333 -9.157 1.00 95.56 102 SER A N 1
ATOM 789 C CA . SER A 1 102 ? 18.670 -9.025 -8.862 1.00 95.56 102 SER A CA 1
ATOM 790 C C . SER A 1 102 ? 19.304 -8.601 -7.533 1.00 95.56 102 SER A C 1
ATOM 792 O O . SER A 1 102 ? 19.957 -9.417 -6.891 1.00 95.56 102 SER A O 1
ATOM 794 N N . LEU A 1 103 ? 19.073 -7.361 -7.088 1.00 96.56 103 LEU A N 1
ATOM 795 C CA . LEU A 1 103 ? 19.577 -6.831 -5.818 1.00 96.56 103 LEU A CA 1
ATOM 796 C C . LEU A 1 103 ? 18.675 -7.198 -4.633 1.00 96.56 103 LEU A C 1
ATOM 798 O O . LEU A 1 103 ? 19.164 -7.493 -3.545 1.00 96.56 103 LEU A O 1
ATOM 802 N N . VAL A 1 104 ? 17.355 -7.187 -4.834 1.00 94.31 104 VAL A N 1
ATOM 803 C CA . VAL A 1 104 ? 16.365 -7.367 -3.759 1.00 94.31 104 VAL A CA 1
ATOM 804 C C . VAL A 1 104 ? 16.096 -8.840 -3.453 1.00 94.31 104 VAL A C 1
ATOM 806 O O . VAL A 1 104 ? 15.998 -9.214 -2.287 1.00 94.31 104 VAL A O 1
ATOM 809 N N . VAL A 1 105 ? 15.973 -9.702 -4.468 1.00 92.88 105 VAL A N 1
ATOM 810 C CA . VAL A 1 105 ? 15.643 -11.126 -4.259 1.00 92.88 105 VAL A CA 1
ATOM 811 C C . VAL A 1 105 ? 16.664 -11.851 -3.362 1.00 92.88 105 VAL A C 1
ATOM 813 O O . VAL A 1 105 ? 16.225 -12.604 -2.483 1.00 92.88 105 VAL A O 1
ATOM 816 N N . PRO A 1 106 ? 17.989 -11.624 -3.496 1.00 95.25 106 PRO A N 1
ATOM 817 C CA . PRO A 1 106 ? 18.991 -12.256 -2.636 1.00 95.25 106 PRO A CA 1
ATOM 818 C C . PRO A 1 106 ? 18.940 -11.840 -1.165 1.00 95.25 106 PRO A C 1
ATOM 820 O O . PRO A 1 106 ? 19.433 -12.595 -0.330 1.00 95.25 106 PRO A O 1
ATOM 823 N N . LEU A 1 107 ? 18.316 -10.702 -0.823 1.00 94.62 107 LEU A N 1
ATOM 824 C CA . LEU A 1 107 ? 18.097 -10.311 0.579 1.00 94.62 107 LEU A CA 1
ATOM 825 C C . LEU A 1 107 ? 17.221 -11.329 1.323 1.00 94.62 107 LEU A C 1
ATOM 827 O O . LEU A 1 107 ? 17.221 -11.374 2.548 1.00 94.62 107 LEU A O 1
ATOM 831 N N . ASN A 1 108 ? 16.505 -12.180 0.577 1.00 91.06 108 ASN A N 1
ATOM 832 C CA . ASN A 1 108 ? 15.683 -13.267 1.092 1.00 91.06 108 ASN A CA 1
ATOM 833 C C . ASN A 1 108 ? 14.673 -12.810 2.158 1.00 91.06 108 ASN A C 1
ATOM 835 O O . ASN A 1 108 ? 14.351 -13.562 3.077 1.00 91.06 108 ASN A O 1
ATOM 839 N N . GLU A 1 109 ? 14.145 -11.598 1.984 1.00 91.06 109 GLU A N 1
ATOM 840 C CA . GLU A 1 109 ? 13.123 -11.031 2.856 1.00 91.06 109 GLU A CA 1
ATOM 841 C C . GLU A 1 109 ? 11.893 -11.941 2.939 1.00 91.06 109 GLU A C 1
ATOM 843 O O . GLU A 1 109 ? 11.534 -12.660 1.987 1.00 91.06 109 GLU A O 1
ATOM 848 N N . GLU A 1 110 ? 11.243 -11.904 4.100 1.00 90.00 110 GLU A N 1
ATOM 849 C CA . GLU A 1 110 ? 10.000 -12.622 4.329 1.00 90.00 110 GLU A CA 1
ATOM 850 C C . GLU A 1 110 ? 8.893 -12.048 3.438 1.00 90.00 110 GLU A C 1
ATOM 852 O O . GLU A 1 110 ? 8.632 -10.843 3.415 1.00 90.00 110 GLU A O 1
ATOM 857 N N . ILE A 1 111 ? 8.208 -12.923 2.701 1.00 90.38 111 ILE A N 1
ATOM 858 C CA . ILE A 1 111 ? 7.083 -12.514 1.864 1.00 90.38 111 ILE A CA 1
ATOM 859 C C . ILE A 1 111 ? 5.817 -12.527 2.710 1.00 90.38 111 ILE A C 1
ATOM 861 O O . ILE A 1 111 ? 5.328 -13.584 3.101 1.00 90.38 111 ILE A O 1
ATOM 865 N N . THR A 1 112 ? 5.260 -11.347 2.950 1.00 90.31 112 THR A N 1
ATOM 866 C CA . THR A 1 112 ? 4.078 -11.168 3.795 1.00 90.31 112 THR A CA 1
ATOM 867 C C . THR A 1 112 ? 2.956 -10.457 3.043 1.00 90.31 112 THR A C 1
ATOM 869 O O . THR A 1 112 ? 3.101 -10.032 1.893 1.00 90.31 112 THR A O 1
ATOM 872 N N . PHE A 1 113 ? 1.782 -10.366 3.668 1.00 89.25 113 PHE A N 1
ATOM 873 C CA . PHE A 1 113 ? 0.680 -9.588 3.117 1.00 89.25 113 PHE A CA 1
ATOM 874 C C . PHE A 1 113 ? 0.902 -8.091 3.392 1.00 89.25 113 PHE A C 1
ATOM 876 O O . PHE A 1 113 ? 0.741 -7.638 4.523 1.00 89.25 113 PHE A O 1
ATOM 883 N N . CYS A 1 114 ? 1.214 -7.317 2.351 1.00 89.81 114 CYS A N 1
ATOM 884 C CA . CYS A 1 114 ? 1.509 -5.884 2.450 1.00 89.81 114 CYS A CA 1
ATOM 885 C C . CYS A 1 114 ? 0.333 -5.000 2.002 1.00 89.81 114 CYS A C 1
ATOM 887 O O . CYS A 1 114 ? -0.439 -5.372 1.118 1.00 89.81 114 CYS A O 1
ATOM 889 N N . HIS A 1 115 ? 0.239 -3.787 2.561 1.00 90.38 115 HIS A N 1
ATOM 890 C CA . HIS A 1 115 ? -0.699 -2.760 2.084 1.00 90.38 115 HIS A CA 1
ATOM 891 C C . HIS A 1 115 ? -0.246 -2.126 0.753 1.00 90.38 115 HIS A C 1
ATOM 893 O O . HIS A 1 115 ? -1.072 -1.791 -0.088 1.00 90.38 115 HIS A O 1
ATOM 899 N N . ASN A 1 116 ? 1.072 -1.989 0.549 1.00 91.62 116 ASN A N 1
ATOM 900 C CA . ASN A 1 116 ? 1.738 -1.391 -0.624 1.00 91.62 116 ASN A CA 1
ATOM 901 C C . ASN A 1 116 ? 1.483 0.108 -0.879 1.00 91.62 116 ASN A C 1
ATOM 903 O O . ASN A 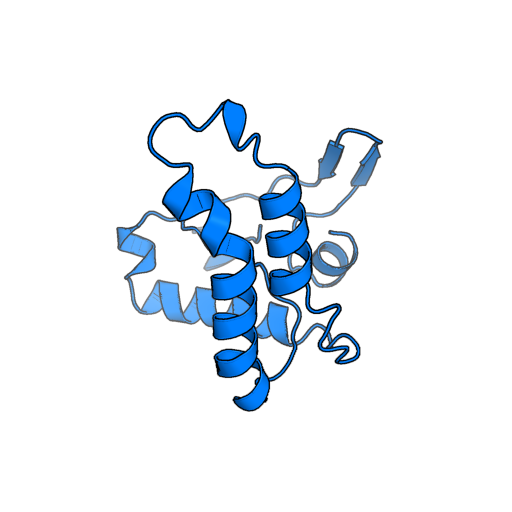1 116 ? 2.178 0.681 -1.709 1.00 91.62 116 ASN A O 1
ATOM 907 N N . ASP A 1 117 ? 0.561 0.750 -0.155 1.00 92.06 117 ASP A N 1
ATOM 908 C CA . ASP A 1 117 ? 0.269 2.186 -0.309 1.00 92.06 117 ASP A CA 1
ATOM 909 C C . ASP A 1 117 ? 0.043 2.906 1.041 1.00 92.06 117 ASP A C 1
ATOM 911 O O . ASP A 1 117 ? -1.051 3.367 1.365 1.00 92.06 117 ASP A O 1
ATOM 915 N N . LEU A 1 118 ? 1.050 2.906 1.921 1.00 90.44 118 LEU A N 1
ATOM 916 C CA . LEU A 1 118 ? 0.954 3.425 3.302 1.00 90.44 118 LEU A CA 1
ATOM 917 C C . LEU A 1 118 ? 1.112 4.955 3.395 1.00 90.44 118 LEU A C 1
ATOM 919 O O . LEU A 1 118 ? 1.937 5.471 4.147 1.00 90.44 118 LEU A O 1
ATOM 923 N N . LEU A 1 119 ? 0.311 5.690 2.628 1.00 91.81 119 LEU A N 1
ATOM 924 C CA . LEU A 1 119 ? 0.259 7.150 2.678 1.00 91.81 119 LEU A CA 1
ATOM 925 C C . LEU A 1 119 ? -0.585 7.632 3.870 1.00 91.81 119 LEU A C 1
ATOM 927 O O . LEU A 1 119 ? -1.526 6.963 4.289 1.00 91.81 119 LEU A O 1
ATOM 931 N N . ALA A 1 120 ? -0.286 8.822 4.401 1.00 92.12 120 ALA A N 1
ATOM 932 C CA . ALA A 1 120 ? -0.968 9.371 5.582 1.00 92.12 120 ALA A CA 1
ATOM 933 C C . ALA A 1 120 ? -2.503 9.436 5.425 1.00 92.12 120 ALA A C 1
ATOM 935 O O . ALA A 1 120 ? -3.241 9.107 6.350 1.00 92.12 120 ALA A O 1
ATOM 936 N N . HIS A 1 121 ? -2.990 9.772 4.226 1.00 91.12 121 HIS A N 1
ATOM 937 C CA . HIS A 1 121 ? -4.425 9.845 3.937 1.00 91.12 121 HIS A CA 1
ATOM 938 C C . HIS A 1 121 ? -5.123 8.477 3.869 1.00 91.12 121 HIS A C 1
ATOM 940 O O . HIS A 1 121 ? -6.344 8.422 3.958 1.00 91.12 121 HIS A O 1
ATOM 946 N N . ASN A 1 122 ? -4.369 7.382 3.755 1.00 91.75 122 ASN A N 1
ATOM 947 C CA . ASN A 1 122 ? -4.905 6.023 3.800 1.00 91.75 122 ASN A CA 1
ATOM 948 C C . ASN A 1 122 ? -5.012 5.492 5.242 1.00 91.75 122 ASN A C 1
ATOM 950 O O . ASN A 1 122 ? -5.538 4.408 5.471 1.00 91.75 122 ASN A O 1
ATOM 954 N N . ILE A 1 123 ? -4.528 6.240 6.239 1.00 91.81 123 ILE A N 1
ATOM 955 C CA . ILE A 1 123 ? -4.536 5.824 7.643 1.00 91.81 123 ILE A CA 1
ATOM 956 C C . ILE A 1 123 ? -5.593 6.626 8.400 1.00 91.81 123 ILE A C 1
ATOM 958 O O . ILE A 1 123 ? -5.437 7.831 8.599 1.00 91.81 123 ILE A O 1
ATOM 962 N N . ILE A 1 124 ? -6.646 5.950 8.867 1.00 92.69 124 ILE A N 1
ATOM 963 C CA . ILE A 1 124 ? -7.726 6.565 9.646 1.00 92.69 124 ILE A CA 1
ATOM 964 C C . ILE A 1 124 ? -7.500 6.316 11.144 1.00 92.69 124 ILE A C 1
ATOM 966 O O . ILE A 1 124 ? -7.291 5.193 11.610 1.00 92.69 124 ILE A O 1
ATOM 970 N N . PHE A 1 125 ? -7.562 7.389 11.922 1.00 90.81 125 PHE A N 1
ATOM 971 C CA . PHE A 1 125 ? -7.462 7.366 13.372 1.00 90.81 125 PHE A CA 1
ATOM 972 C C . PHE A 1 125 ? -8.794 7.784 14.001 1.00 90.81 125 PHE A C 1
ATOM 974 O O . PHE A 1 125 ? -9.335 8.849 13.692 1.00 90.81 125 PHE A O 1
ATOM 981 N N . ASP A 1 126 ? -9.332 6.941 14.884 1.00 89.81 126 ASP A N 1
ATOM 982 C CA . ASP A 1 126 ? -10.499 7.270 15.700 1.00 89.81 126 ASP A CA 1
ATOM 983 C C . ASP A 1 126 ? -10.048 7.719 17.093 1.00 89.81 126 ASP A C 1
ATOM 985 O O . ASP A 1 126 ? -9.754 6.904 17.971 1.00 89.81 126 ASP A O 1
ATOM 989 N N . GLU A 1 127 ? -10.025 9.037 17.295 1.00 82.06 127 GLU A N 1
ATOM 990 C CA . GLU A 1 127 ? -9.639 9.677 18.557 1.00 82.06 127 GLU A CA 1
ATOM 991 C C . GLU A 1 127 ? -10.471 9.176 19.751 1.00 82.06 127 GLU A C 1
ATOM 993 O O . GLU A 1 127 ? -9.948 9.067 20.857 1.00 82.06 127 GLU A O 1
ATOM 998 N N . CYS A 1 128 ? -11.751 8.828 19.546 1.00 80.12 128 CYS A N 1
ATOM 999 C CA . CYS A 1 128 ? -12.636 8.403 20.633 1.00 80.12 128 CYS A CA 1
ATOM 1000 C C . CYS A 1 128 ? -12.284 7.013 21.172 1.00 80.12 128 CYS A C 1
ATOM 1002 O O . CYS A 1 128 ? -12.365 6.777 22.375 1.00 80.12 128 CYS A O 1
ATOM 1004 N N . SER A 1 129 ? -11.945 6.074 20.286 1.00 75.81 129 SER A N 1
ATOM 1005 C CA . SER A 1 129 ? -11.595 4.706 20.682 1.00 75.81 129 SER A CA 1
ATOM 1006 C C . SER A 1 129 ? -10.093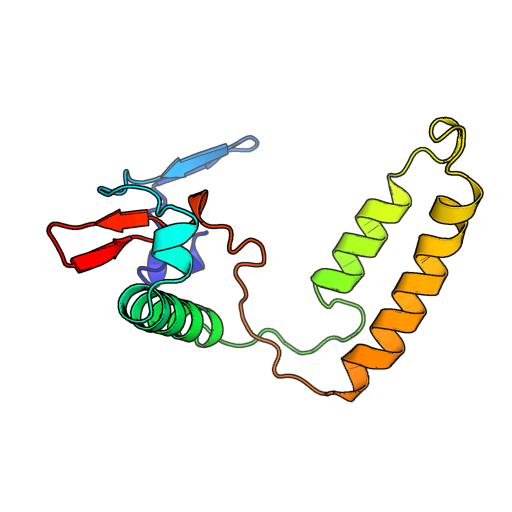 4.515 20.892 1.00 75.81 129 SER A C 1
ATOM 1008 O O . SER A 1 129 ? -9.678 3.479 21.416 1.00 75.81 129 SER A O 1
ATOM 1010 N N . GLY A 1 130 ? -9.269 5.478 20.461 1.00 69.25 130 GLY A N 1
ATOM 1011 C CA . GLY A 1 130 ? -7.811 5.362 20.423 1.00 69.25 130 GLY A CA 1
ATOM 1012 C C . GLY A 1 130 ? -7.323 4.260 19.477 1.00 69.25 130 GLY A C 1
ATOM 1013 O O . GLY A 1 130 ? -6.145 3.883 19.515 1.00 69.25 130 GLY A O 1
ATOM 1014 N N . LYS A 1 131 ? -8.222 3.707 18.653 1.00 67.81 131 LYS A N 1
ATOM 1015 C CA . LYS A 1 131 ? -7.925 2.655 17.687 1.00 67.81 131 LYS A CA 1
ATOM 1016 C C . LYS A 1 131 ? -7.692 3.280 16.322 1.00 67.81 131 LYS A C 1
ATOM 1018 O O . LYS A 1 131 ? -8.362 4.226 15.915 1.00 67.81 131 LYS A O 1
ATOM 1023 N N . PHE A 1 132 ? -6.762 2.687 15.589 1.00 65.62 132 PHE A N 1
ATOM 1024 C CA . PHE A 1 132 ? -6.722 2.885 14.151 1.00 65.62 132 PHE A CA 1
ATOM 1025 C C . PHE A 1 132 ? -7.848 2.085 13.533 1.00 65.62 132 PHE A C 1
ATOM 1027 O O . PHE A 1 132 ? -8.011 0.895 13.815 1.00 65.62 132 PHE A O 1
ATOM 1034 N N . VAL A 1 133 ? -8.613 2.759 12.694 1.00 58.62 133 VAL A N 1
ATOM 1035 C CA . VAL A 1 133 ? -9.621 2.129 11.862 1.00 58.62 133 VAL A CA 1
ATOM 1036 C C . VAL A 1 133 ? -9.032 2.138 10.456 1.00 58.62 133 VAL A C 1
ATOM 1038 O O . VAL A 1 133 ? -8.403 3.097 10.035 1.00 58.62 133 VAL A O 1
ATOM 1041 N N . ARG A 1 134 ? -9.031 0.990 9.800 1.00 67.50 134 ARG A N 1
ATOM 1042 C CA . ARG A 1 134 ? -8.031 0.669 8.776 1.00 67.50 134 ARG A CA 1
ATOM 1043 C C . ARG A 1 134 ? -8.612 0.781 7.365 1.00 67.50 134 ARG A C 1
ATOM 1045 O O . ARG A 1 134 ? -9.758 0.380 7.208 1.00 67.50 134 ARG A O 1
ATOM 1052 N N . PHE A 1 135 ? -7.780 1.286 6.443 1.00 53.81 135 PHE A N 1
ATOM 1053 C CA . PHE A 1 135 ? -7.809 1.281 4.965 1.00 53.81 135 PHE A CA 1
ATOM 1054 C C . PHE A 1 135 ? -9.121 0.898 4.257 1.00 53.81 135 PHE A C 1
ATOM 1056 O O . PHE A 1 135 ? -9.603 -0.250 4.427 1.00 53.81 135 PHE A O 1
#

InterPro domains:
  IPR011009 Protein kinase-like domain superfamily [SSF56112] (1-125)

pLDDT: mean 88.05, std 8.27, range [53.81, 96.88]

Organism: NCBI:txid51022

Sequence (135 aa):
MEKLSSNGLAAPLYARFANGIVCGYLKGKTISADQFKDLEMQRRICSTIAAYHNMGAPVKVIDDLFAFRKTRDFIKNIDVPAAKGLLHFASQLSDNLEEIQSLVVPLNEEITFCHNDLLAHNIIFDECSGKFVRF

Secondary structure (DSSP, 8-state):
-HHHHHTTSSPPEEEEETTEEEEPPPPSEEPPHHHHH-HHHHHHHHHHHHHHHTS-PPP--GGG-HHHHHHHHHHHT--TTT-TTTHHHHHHHHHHHHHHHHHHGGG--------S---GGGEEEETTTTEEEE-